Protein AF-A0A2I6QKD8-F1 (afdb_monomer)

pLDDT: mean 91.73, std 15.08, range [36.56, 98.75]

Foldseek 3Di:
DDPPPPPQAFDDPQEFEEEDAPVDPQVVVVVVQVVVCVVPVHHYHYDHDPPCLVVLLVQLLVNGHGPYYDDQLVSQLVCVVVVSFDFDDDDPVVVVVDDPVQQVSQAHPNTRRDDRDDDDDDDPDD

Nearest PDB structures (foldseek):
  7ffw-assembly1_A  TM=9.897E-01  e=2.505E-21  Salmonella enterica
  7bg0-assembly2_D  TM=9.782E-01  e=4.026E-21  Escherichia coli K-12
  7bg0-assembly2_E  TM=9.897E-01  e=2.346E-20  Escherichia coli K-12
  6les-assembly2_Y  TM=9.647E-01  e=2.192E-20  Escherichia coli K-12
  8svy-assembly1_A  TM=9.929E-01  e=1.284E-17  Escherichia coli

Mean predicted aligned error: 5.67 Å

Solvent-accessible surface area (backbone atoms only — not comparable to full-atom values): 7924 Å² total; per-residue (Å²): 134,84,81,79,76,78,76,72,53,62,73,51,92,76,51,43,37,34,36,38,54,75,93,51,67,55,69,62,53,40,52,55,26,52,52,47,19,73,77,68,71,38,47,55,46,72,44,52,60,84,62,45,83,66,47,44,64,65,34,38,74,74,72,32,34,59,80,39,81,55,73,70,53,85,58,48,56,60,39,44,75,70,66,66,45,65,77,58,82,77,53,70,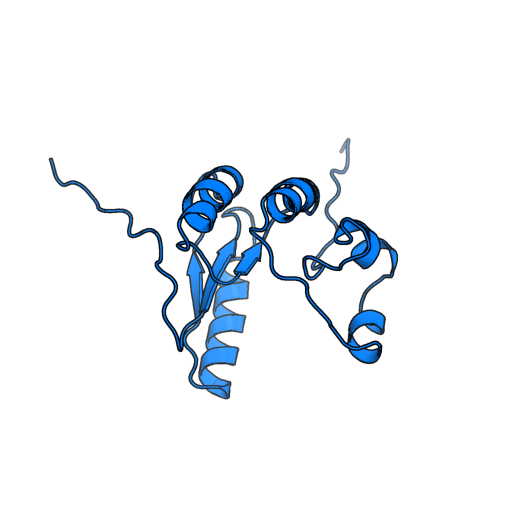77,60,54,70,75,49,64,67,72,48,56,56,59,30,44,50,97,89,38,37,53,58,84,74,87,82,88,86,78,84,80,85,85,133

Radius of gyration: 16.0 Å; Cα contacts (8 Å, |Δi|>4): 151; chains: 1; bounding box: 42×46×43 Å

Sequence (126 aa):
MMFSASALAKIEEGKLVIWINGDKGYNGLAEVGKKFEKDTGIKV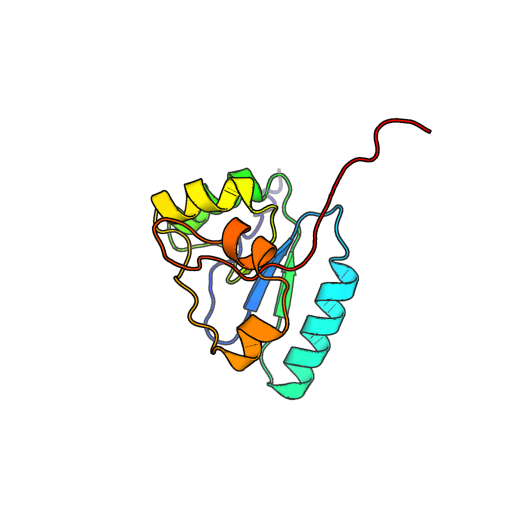TVEHPDKLEEKFPQVAATGDGPDIIFWAHDRFGGYAQSGLLAEITPDKAFQDKLYPFTWDAVRYNGKLIAYPIAVEAFIADL

Secondary structure (DSSP, 8-state):
-------PPPP-TTEEEEE--TTS-HHHHHHHHHHHHHHHS-EEEEE--TTHHHHHHHHHTTT-S-SEE---GGGHHHHHHTT-SPPP---HHHHTTS-HHHHHHTEETTEE-S------------

Structure (mmCIF, N/CA/C/O backbone):
data_AF-A0A2I6QKD8-F1
#
_entry.id   AF-A0A2I6QKD8-F1
#
loop_
_atom_site.group_PDB
_atom_site.id
_atom_site.type_symbol
_atom_site.label_atom_id
_atom_site.label_alt_id
_atom_site.label_comp_id
_atom_site.label_asym_id
_atom_site.label_entity_id
_atom_site.label_seq_id
_atom_site.pdbx_PDB_ins_code
_atom_site.Cartn_x
_atom_site.Cartn_y
_atom_site.Cartn_z
_atom_site.occupancy
_atom_site.B_iso_or_equiv
_atom_site.auth_seq_id
_atom_site.auth_comp_id
_atom_site.auth_asym_id
_atom_site.auth_atom_id
_atom_site.pdbx_PDB_model_num
ATOM 1 N N . MET A 1 1 ? 4.894 29.304 22.032 1.00 37.25 1 MET A N 1
ATOM 2 C CA . MET A 1 1 ? 5.303 28.134 21.227 1.00 37.25 1 MET A CA 1
ATOM 3 C C . MET A 1 1 ? 4.082 27.247 21.068 1.00 37.25 1 MET A C 1
ATOM 5 O O . MET A 1 1 ? 3.655 26.648 22.044 1.00 37.25 1 MET A O 1
ATOM 9 N N . MET A 1 2 ? 3.448 27.262 19.895 1.00 36.56 2 MET A N 1
ATOM 10 C CA . MET A 1 2 ? 2.381 26.314 19.568 1.00 36.56 2 MET A CA 1
ATOM 11 C C . MET A 1 2 ? 3.053 24.995 19.193 1.00 36.56 2 MET A C 1
ATOM 13 O O . MET A 1 2 ? 3.766 24.932 18.195 1.00 36.56 2 MET A O 1
ATOM 17 N N . PHE A 1 3 ? 2.867 23.962 20.011 1.00 40.91 3 PHE A N 1
ATOM 18 C CA . PHE A 1 3 ? 3.152 22.599 19.587 1.00 40.91 3 PHE A CA 1
ATOM 19 C C . PHE A 1 3 ? 2.075 22.214 18.576 1.00 40.91 3 PHE A C 1
ATOM 21 O O . PHE A 1 3 ? 0.929 21.969 18.943 1.00 40.91 3 PHE A O 1
ATOM 28 N N . SER A 1 4 ? 2.436 22.217 17.293 1.00 44.97 4 SER A N 1
ATOM 29 C CA . SER A 1 4 ? 1.637 21.550 16.273 1.00 44.97 4 SER A CA 1
ATOM 30 C C . SER A 1 4 ? 1.781 20.053 16.529 1.00 44.97 4 SER A C 1
ATOM 32 O O . SER A 1 4 ? 2.833 19.470 16.262 1.00 44.97 4 SER A O 1
ATOM 34 N N . ALA A 1 5 ? 0.768 19.442 17.139 1.00 43.91 5 ALA A N 1
ATOM 35 C CA . ALA A 1 5 ? 0.676 17.996 17.200 1.00 43.91 5 ALA A CA 1
ATOM 36 C C . ALA A 1 5 ? 0.502 17.513 15.758 1.00 43.91 5 ALA A C 1
ATOM 38 O O . ALA A 1 5 ? -0.574 17.643 15.179 1.00 43.91 5 ALA A O 1
ATOM 39 N N . SER A 1 6 ? 1.578 17.004 15.155 1.00 45.25 6 SER A N 1
ATOM 40 C CA . SER A 1 6 ? 1.431 16.142 13.988 1.00 45.25 6 SER A CA 1
ATOM 41 C C . SER A 1 6 ? 0.661 14.936 14.500 1.00 45.25 6 SER A C 1
ATOM 43 O O . SER A 1 6 ? 1.217 14.124 15.236 1.00 45.25 6 SER A O 1
ATOM 45 N N . ALA A 1 7 ? -0.641 14.887 14.234 1.00 43.53 7 ALA A N 1
ATOM 46 C CA . ALA A 1 7 ? -1.425 13.700 14.495 1.00 43.53 7 ALA A CA 1
ATOM 47 C C . ALA A 1 7 ? -0.835 12.610 13.601 1.00 43.53 7 ALA A C 1
ATOM 49 O O . ALA A 1 7 ? -1.077 12.590 12.400 1.00 43.53 7 ALA A O 1
ATOM 50 N N . LEU A 1 8 ? 0.015 11.757 14.168 1.00 54.03 8 LEU A N 1
ATOM 51 C CA . LEU A 1 8 ? 0.308 10.488 13.536 1.00 54.03 8 LEU A CA 1
ATOM 52 C C . LEU A 1 8 ? -0.999 9.709 13.555 1.00 54.03 8 LEU A C 1
ATOM 54 O O . LEU A 1 8 ? -1.582 9.505 14.621 1.00 54.03 8 LEU A O 1
ATOM 58 N N . ALA A 1 9 ? -1.508 9.397 12.368 1.00 56.75 9 ALA A N 1
ATOM 59 C CA . ALA A 1 9 ? -2.773 8.716 12.217 1.00 56.75 9 ALA A CA 1
ATOM 60 C C . ALA A 1 9 ? -2.785 7.438 13.067 1.00 56.75 9 ALA A C 1
ATOM 62 O O . ALA A 1 9 ? -1.916 6.575 12.950 1.00 56.75 9 ALA A O 1
ATOM 63 N N . LYS A 1 10 ? -3.776 7.356 13.953 1.00 65.69 10 LYS A N 1
ATOM 64 C CA . LYS A 1 10 ? -4.132 6.132 14.654 1.00 65.69 10 LYS A CA 1
ATOM 65 C C . LYS A 1 10 ? -5.115 5.366 13.777 1.00 65.69 10 LYS A C 1
ATOM 67 O O . LYS A 1 10 ? -6.061 5.978 13.262 1.00 65.69 10 LYS A O 1
ATOM 72 N N . ILE A 1 11 ? -4.884 4.064 13.621 1.00 78.44 11 ILE A N 1
ATOM 73 C CA . ILE A 1 11 ? -5.793 3.164 12.908 1.00 78.44 11 ILE A CA 1
ATOM 74 C C . ILE A 1 11 ? -7.178 3.285 13.555 1.00 78.44 11 ILE A C 1
ATOM 76 O O . ILE A 1 11 ? -7.323 3.183 14.776 1.00 78.44 11 ILE A O 1
ATOM 80 N N . GLU A 1 12 ? -8.189 3.558 12.737 1.00 85.38 12 GLU A N 1
ATOM 81 C CA . GLU A 1 12 ? -9.584 3.652 13.166 1.00 85.38 12 GLU A CA 1
ATOM 82 C C . GLU A 1 12 ? -10.404 2.733 12.275 1.00 85.38 12 GLU A C 1
ATOM 84 O O . GLU A 1 12 ? -10.314 2.793 11.049 1.00 85.38 12 GLU A O 1
ATOM 89 N N . GLU A 1 13 ? -11.207 1.878 12.893 1.00 86.62 13 GLU A N 1
ATOM 90 C CA . GLU A 1 13 ? -12.083 0.979 12.159 1.00 86.62 13 GLU A CA 1
ATOM 91 C C . GLU A 1 13 ? -13.107 1.782 11.335 1.00 86.62 13 GLU A C 1
ATOM 93 O O . GLU A 1 13 ? -13.677 2.763 11.811 1.00 86.62 13 GLU A O 1
ATOM 98 N N . GLY A 1 14 ? -13.338 1.380 10.082 1.00 90.69 14 GLY A N 1
ATOM 99 C CA . GLY A 1 14 ? -14.285 2.053 9.183 1.00 90.69 14 GLY A CA 1
ATOM 100 C C . GLY A 1 14 ? -13.700 3.187 8.330 1.00 90.69 14 GLY A C 1
ATOM 101 O O . GLY A 1 14 ? -14.441 3.816 7.572 1.00 90.69 14 GLY A O 1
ATOM 102 N N . LYS A 1 15 ? -12.384 3.427 8.387 1.00 94.94 15 LYS A N 1
ATOM 103 C CA . LYS A 1 15 ? -11.661 4.288 7.436 1.00 94.94 15 LYS A CA 1
ATOM 104 C C . LYS A 1 15 ? -10.365 3.619 6.973 1.00 94.94 15 LYS A C 1
ATOM 106 O O . LYS A 1 15 ? -9.937 2.631 7.555 1.00 94.94 15 LYS A O 1
ATOM 111 N N . LEU A 1 16 ? -9.751 4.176 5.933 1.00 97.81 16 LEU A N 1
ATOM 112 C CA . LEU A 1 16 ? -8.419 3.800 5.466 1.00 97.81 16 LEU A CA 1
ATOM 113 C C . LEU A 1 16 ? -7.506 5.022 5.447 1.00 97.81 16 LEU A C 1
ATOM 115 O O . LEU A 1 16 ? -7.850 6.058 4.874 1.00 97.81 16 LEU A O 1
ATOM 119 N N . VAL A 1 17 ? -6.326 4.889 6.033 1.00 98.06 17 VAL A N 1
ATOM 120 C CA . VAL A 1 17 ? -5.226 5.846 5.955 1.00 98.06 17 VAL A CA 1
ATOM 121 C C . VAL A 1 17 ? -4.112 5.242 5.111 1.00 98.06 17 VAL A C 1
ATOM 123 O O . VAL A 1 17 ? -3.641 4.135 5.366 1.00 98.06 17 VAL A O 1
ATOM 126 N N . ILE A 1 18 ? -3.683 5.982 4.094 1.00 98.31 18 ILE A N 1
ATOM 127 C CA . ILE A 1 18 ? -2.650 5.564 3.153 1.00 98.31 18 ILE A CA 1
ATOM 128 C C . ILE A 1 18 ? -1.475 6.525 3.247 1.00 98.31 18 ILE A C 1
ATOM 130 O O . ILE A 1 18 ? -1.651 7.731 3.080 1.00 98.31 18 ILE A O 1
ATOM 134 N N . TRP A 1 19 ? -0.274 5.995 3.459 1.00 98.50 19 TRP A N 1
ATOM 135 C CA . TRP A 1 19 ? 0.967 6.755 3.344 1.00 98.50 19 TRP A CA 1
ATOM 136 C C . TRP A 1 19 ? 1.641 6.488 2.007 1.00 98.50 19 TRP A C 1
ATOM 138 O O . TRP A 1 19 ? 1.861 5.337 1.630 1.00 98.50 19 TRP A O 1
ATOM 148 N N . ILE A 1 20 ? 1.998 7.556 1.302 1.00 97.94 20 ILE A N 1
ATOM 149 C CA . ILE A 1 20 ? 2.743 7.516 0.042 1.00 97.94 20 ILE A CA 1
ATOM 150 C C . ILE A 1 20 ? 3.722 8.688 -0.008 1.00 97.94 20 ILE A C 1
ATOM 152 O O . ILE A 1 20 ? 3.448 9.746 0.551 1.00 97.94 20 ILE A O 1
ATOM 156 N N . ASN A 1 21 ? 4.878 8.516 -0.652 1.00 95.75 21 ASN A N 1
ATOM 157 C CA . ASN A 1 21 ? 5.878 9.580 -0.693 1.00 95.75 21 ASN A CA 1
ATOM 158 C C . ASN A 1 21 ? 5.369 10.810 -1.464 1.00 95.75 21 ASN A C 1
ATOM 160 O O . ASN A 1 21 ? 4.609 10.684 -2.429 1.00 95.75 21 ASN A O 1
ATOM 164 N N . GLY A 1 22 ? 5.817 12.000 -1.057 1.00 94.62 22 GLY A N 1
ATOM 165 C CA . GLY A 1 22 ? 5.363 13.273 -1.631 1.00 94.62 22 GLY A CA 1
ATOM 166 C C . GLY A 1 22 ? 5.797 13.509 -3.084 1.00 94.62 22 GLY A C 1
ATOM 167 O O . GLY A 1 22 ? 5.230 14.362 -3.758 1.00 94.62 22 GLY A O 1
ATOM 168 N N . ASP A 1 23 ? 6.767 12.744 -3.586 1.00 92.44 23 ASP A N 1
ATOM 169 C CA . ASP A 1 23 ? 7.216 12.774 -4.984 1.00 92.44 23 ASP A CA 1
ATOM 170 C C . ASP A 1 23 ? 6.354 11.910 -5.927 1.00 92.44 23 ASP A C 1
ATOM 172 O O . ASP A 1 23 ? 6.598 11.878 -7.135 1.00 92.44 23 ASP A O 1
ATOM 176 N N . LYS A 1 24 ? 5.342 11.207 -5.401 1.00 94.62 24 LYS A N 1
ATOM 177 C CA . LYS A 1 24 ? 4.409 10.383 -6.180 1.00 94.62 24 LYS A CA 1
ATOM 178 C C . LYS A 1 24 ? 3.080 11.104 -6.419 1.00 94.62 24 LYS A C 1
ATOM 180 O O . LYS A 1 24 ? 2.789 12.158 -5.865 1.00 94.62 24 LYS A O 1
ATOM 185 N N . GLY A 1 25 ? 2.219 10.499 -7.237 1.00 94.12 25 GLY A N 1
ATOM 186 C CA . GLY A 1 25 ? 0.895 11.026 -7.589 1.00 94.12 25 GLY A CA 1
ATOM 187 C C . GLY A 1 25 ? -0.164 10.917 -6.481 1.00 94.12 25 GLY A C 1
ATOM 188 O O . GLY A 1 25 ? -1.242 10.379 -6.736 1.00 94.12 25 GLY A O 1
ATOM 189 N N . TYR A 1 26 ? 0.100 11.426 -5.273 1.00 94.56 26 TYR A N 1
ATOM 190 C CA . TYR A 1 26 ? -0.806 11.319 -4.116 1.00 94.56 26 TYR A CA 1
ATOM 191 C C . TYR A 1 26 ? -2.189 11.953 -4.357 1.00 94.56 26 TYR A C 1
ATOM 193 O O . TYR A 1 26 ? -3.192 11.422 -3.889 1.00 94.56 26 TYR A O 1
ATOM 201 N N . ASN A 1 27 ? -2.279 13.022 -5.159 1.00 96.00 27 ASN A N 1
ATOM 202 C CA . ASN A 1 27 ? -3.568 13.602 -5.562 1.00 96.00 27 ASN A CA 1
ATOM 203 C C . ASN A 1 27 ? -4.387 12.642 -6.440 1.00 96.00 27 ASN A C 1
ATOM 205 O O . ASN A 1 27 ? -5.592 12.512 -6.255 1.00 96.00 27 ASN A O 1
ATOM 209 N N . GLY A 1 28 ? -3.739 11.933 -7.371 1.00 96.56 28 GLY A N 1
ATOM 210 C CA . GLY A 1 28 ? -4.409 10.921 -8.192 1.00 96.56 28 GLY A CA 1
ATOM 211 C C . GLY A 1 28 ? -4.884 9.736 -7.352 1.00 96.56 28 GLY A C 1
ATOM 212 O O . GLY A 1 28 ? -6.003 9.256 -7.531 1.00 96.56 28 GLY A O 1
ATOM 213 N N . LEU A 1 29 ? -4.075 9.314 -6.377 1.00 97.44 29 LEU A N 1
ATOM 214 C CA . LEU A 1 29 ? -4.467 8.286 -5.414 1.00 97.44 29 LEU A CA 1
ATOM 215 C C . LEU A 1 29 ? -5.651 8.737 -4.543 1.00 97.44 29 LEU A C 1
ATOM 217 O O . LEU A 1 29 ? -6.554 7.944 -4.284 1.00 97.44 29 LEU A O 1
ATOM 221 N N . ALA A 1 30 ? -5.701 10.012 -4.152 1.00 97.31 30 ALA A N 1
ATOM 222 C CA . ALA A 1 30 ? -6.834 10.571 -3.420 1.00 97.31 30 ALA A CA 1
ATOM 223 C C . ALA A 1 30 ? -8.136 10.548 -4.246 1.00 97.31 30 ALA A C 1
ATOM 225 O O . ALA A 1 30 ? -9.198 10.278 -3.689 1.00 97.31 30 ALA A O 1
ATOM 226 N N . GLU A 1 31 ? -8.084 10.751 -5.567 1.00 98.19 31 GLU A N 1
ATOM 227 C CA . GLU A 1 31 ? -9.264 10.600 -6.438 1.00 98.19 31 GLU A CA 1
ATOM 228 C C . GLU A 1 31 ? -9.759 9.146 -6.511 1.00 98.19 31 GLU A C 1
ATOM 230 O O . GLU A 1 31 ? -10.967 8.895 -6.462 1.00 98.19 31 GLU A O 1
ATOM 235 N N . VAL A 1 32 ? -8.844 8.170 -6.549 1.00 98.12 32 VAL A N 1
ATOM 236 C CA . VAL A 1 32 ? -9.200 6.744 -6.413 1.00 98.12 32 VAL A CA 1
ATOM 237 C C . VAL A 1 32 ? -9.862 6.487 -5.055 1.00 98.12 32 VAL A C 1
ATOM 239 O O . VAL A 1 32 ? -10.886 5.806 -4.996 1.00 98.12 32 VAL A O 1
ATOM 242 N N . GLY A 1 33 ? -9.335 7.091 -3.985 1.00 97.94 33 GLY A N 1
ATOM 243 C CA . GLY A 1 33 ? -9.916 7.049 -2.643 1.00 97.94 33 GLY A CA 1
ATOM 244 C C . GLY A 1 33 ? -11.338 7.612 -2.582 1.00 97.94 33 GLY A C 1
ATOM 245 O O . GLY A 1 33 ? -12.226 6.957 -2.047 1.00 97.94 33 GLY A O 1
ATOM 246 N N . LYS A 1 34 ? -11.600 8.762 -3.214 1.00 98.00 34 LYS A N 1
ATOM 247 C CA . LYS A 1 34 ? -12.956 9.341 -3.312 1.00 98.00 34 LYS A CA 1
ATOM 248 C C . LYS A 1 34 ? -13.921 8.434 -4.064 1.00 98.00 34 LYS A C 1
ATOM 250 O O . LYS A 1 34 ? -15.085 8.317 -3.682 1.00 98.00 34 LYS A O 1
ATOM 255 N N . LYS A 1 35 ? -13.461 7.795 -5.144 1.00 98.38 35 LYS A N 1
ATOM 256 C CA . LYS A 1 35 ? -14.279 6.811 -5.860 1.00 98.38 35 LYS A CA 1
ATOM 257 C C . LYS A 1 35 ? -14.606 5.622 -4.952 1.00 98.38 35 LYS A C 1
ATOM 259 O O . LYS A 1 35 ? -15.760 5.210 -4.902 1.00 98.38 35 LYS A O 1
ATOM 264 N N . PHE A 1 36 ? -13.618 5.100 -4.229 1.00 98.44 36 PHE A N 1
ATOM 265 C CA . PHE A 1 36 ? -13.819 4.010 -3.276 1.00 98.44 36 PHE A CA 1
ATOM 266 C C . PHE A 1 36 ? -14.808 4.395 -2.167 1.00 98.44 36 PHE A C 1
ATOM 268 O O . PHE A 1 36 ? -15.733 3.634 -1.891 1.00 98.44 36 PHE A O 1
ATOM 275 N N . GLU A 1 37 ? -14.681 5.595 -1.598 1.00 97.56 37 GLU A N 1
ATOM 276 C CA . GLU A 1 37 ? -15.613 6.127 -0.598 1.00 97.56 37 GLU A CA 1
ATOM 277 C C . GLU A 1 37 ? -17.035 6.253 -1.151 1.00 97.56 37 GLU A C 1
ATOM 279 O O . GLU A 1 37 ? -17.987 5.843 -0.494 1.00 97.56 37 GLU A O 1
ATOM 284 N N . LYS A 1 38 ? -17.203 6.738 -2.385 1.00 98.19 38 LYS A N 1
ATOM 285 C CA . LYS A 1 38 ? -18.520 6.804 -3.034 1.00 98.19 38 LYS A CA 1
ATOM 286 C C . LYS A 1 38 ? -19.166 5.424 -3.194 1.00 98.19 38 LYS A C 1
ATOM 288 O O . LYS A 1 38 ? -20.378 5.302 -3.034 1.00 98.19 38 LYS A O 1
ATOM 293 N N . ASP A 1 39 ? -18.373 4.416 -3.542 1.00 98.25 39 ASP A N 1
ATOM 294 C CA . ASP A 1 39 ? -18.872 3.072 -3.840 1.00 98.25 39 ASP A CA 1
ATOM 295 C C . ASP A 1 39 ? -19.124 2.240 -2.567 1.00 98.25 39 ASP A C 1
ATOM 297 O O . ASP A 1 39 ? -19.955 1.334 -2.583 1.00 98.25 39 ASP A O 1
ATOM 301 N N . THR A 1 40 ? -18.415 2.529 -1.471 1.00 97.81 40 THR A N 1
ATOM 302 C CA . THR A 1 40 ? -18.400 1.681 -0.260 1.00 97.81 40 THR A CA 1
ATOM 303 C C . THR A 1 40 ? -18.862 2.383 1.014 1.00 97.81 40 THR A C 1
ATOM 305 O O . THR A 1 40 ? -19.207 1.717 1.987 1.00 97.81 40 THR A O 1
ATOM 308 N N . GLY A 1 41 ? -18.854 3.716 1.037 1.00 96.69 41 GLY A N 1
ATOM 309 C CA . GLY A 1 41 ? -19.032 4.525 2.242 1.00 96.69 41 GLY A CA 1
ATOM 310 C C . GLY A 1 41 ? -17.798 4.596 3.153 1.00 96.69 41 GLY A C 1
ATOM 311 O O . GLY A 1 41 ? -17.870 5.242 4.195 1.00 96.69 41 GLY A O 1
ATOM 312 N N . ILE A 1 42 ? -16.678 3.954 2.797 1.00 97.38 42 ILE A N 1
ATOM 313 C CA . ILE A 1 42 ? -15.454 3.938 3.611 1.00 97.38 42 ILE A CA 1
ATOM 314 C C . ILE A 1 42 ? -14.565 5.116 3.222 1.00 97.38 42 ILE A C 1
ATOM 316 O O . ILE A 1 42 ? -14.102 5.213 2.085 1.00 97.38 42 ILE A O 1
ATOM 320 N N . LYS A 1 43 ? -14.280 5.988 4.189 1.00 97.12 43 LYS A N 1
ATOM 321 C CA . LYS A 1 43 ? -13.426 7.158 3.975 1.00 97.12 43 LYS A CA 1
ATOM 322 C C . LYS A 1 43 ? -11.975 6.753 3.734 1.00 97.12 43 LYS A C 1
ATOM 324 O O . LYS A 1 43 ? -11.422 5.961 4.495 1.00 97.12 43 LYS A O 1
ATOM 329 N N . VAL A 1 44 ? -11.341 7.366 2.736 1.00 98.12 44 VAL A N 1
ATOM 330 C CA . VAL A 1 44 ? -9.914 7.176 2.435 1.00 98.12 44 VAL A CA 1
ATOM 331 C C . VAL A 1 44 ? -9.159 8.489 2.626 1.00 98.12 44 VAL A C 1
ATOM 333 O O . VAL A 1 44 ? -9.468 9.493 1.985 1.00 98.12 44 VAL A O 1
ATOM 336 N N . THR A 1 45 ? -8.140 8.477 3.480 1.00 97.50 45 THR A N 1
ATOM 337 C CA . THR A 1 45 ? -7.222 9.600 3.698 1.00 97.50 45 THR A CA 1
ATOM 338 C C . THR A 1 45 ? -5.857 9.240 3.126 1.00 97.50 45 THR A C 1
ATOM 340 O O . THR A 1 45 ? -5.284 8.221 3.497 1.00 97.50 45 THR A O 1
ATOM 343 N N . VAL A 1 46 ? -5.323 10.077 2.237 1.00 98.06 46 VAL A N 1
ATOM 344 C CA . VAL A 1 46 ? -3.968 9.920 1.690 1.00 98.06 46 VAL A CA 1
ATOM 345 C C . VAL A 1 46 ? -3.067 10.977 2.317 1.00 98.06 46 VAL A C 1
ATOM 347 O O . VAL A 1 46 ? -3.354 12.169 2.222 1.00 98.06 46 VAL A O 1
ATOM 350 N N . GLU A 1 47 ? -1.985 10.539 2.948 1.00 97.31 47 GLU A N 1
ATOM 351 C CA . GLU A 1 47 ? -1.001 11.388 3.614 1.00 97.31 47 GLU A CA 1
ATOM 352 C C . GLU A 1 47 ? 0.391 11.136 3.024 1.00 97.31 47 GLU A C 1
ATOM 354 O O . GLU A 1 47 ? 0.700 10.044 2.545 1.00 97.31 47 GLU A O 1
ATOM 359 N N . HIS A 1 48 ? 1.254 12.148 3.091 1.00 96.75 48 HIS A N 1
ATOM 360 C CA . HIS A 1 48 ? 2.635 12.060 2.619 1.00 96.75 48 HIS A CA 1
ATOM 361 C C . HIS A 1 48 ? 3.620 12.614 3.665 1.00 96.75 48 HIS A C 1
ATOM 363 O O . HIS A 1 48 ? 4.203 13.686 3.477 1.00 96.75 48 HIS A O 1
ATOM 369 N N . PRO A 1 49 ? 3.792 11.936 4.818 1.00 95.75 49 PRO A N 1
ATOM 370 C CA . PRO A 1 49 ? 4.723 12.397 5.840 1.00 95.75 49 PRO A CA 1
ATOM 371 C C . PRO A 1 49 ? 6.163 12.418 5.316 1.00 95.75 49 PRO A C 1
ATOM 373 O O . PRO A 1 49 ? 6.594 11.487 4.640 1.00 95.75 49 PRO A O 1
ATOM 376 N N . ASP A 1 50 ? 6.949 13.422 5.709 1.00 93.75 50 ASP A N 1
ATOM 377 C CA . ASP A 1 50 ? 8.391 13.412 5.428 1.00 93.75 50 ASP A CA 1
ATOM 378 C C . ASP A 1 50 ? 9.045 12.168 6.032 1.00 93.75 50 ASP A C 1
ATOM 380 O O . ASP A 1 50 ? 8.739 11.823 7.180 1.00 93.75 50 ASP A O 1
ATOM 384 N N . LYS A 1 51 ? 9.981 11.542 5.310 1.00 95.12 51 LYS A N 1
ATOM 385 C CA . LYS A 1 51 ? 10.708 10.346 5.769 1.00 95.12 51 LYS A CA 1
ATOM 386 C C . LYS A 1 51 ? 9.781 9.221 6.254 1.00 95.12 51 LYS A C 1
ATOM 388 O O . LYS A 1 51 ? 10.011 8.615 7.307 1.00 95.12 51 LYS A O 1
ATOM 393 N N . LEU A 1 52 ? 8.668 8.994 5.552 1.00 96.19 52 LEU A N 1
ATOM 394 C CA . LEU A 1 52 ? 7.668 8.002 5.954 1.00 96.19 52 LEU A CA 1
ATOM 395 C C . LEU A 1 52 ? 8.251 6.588 6.082 1.00 96.19 52 LEU A C 1
ATOM 397 O O . LEU A 1 52 ? 7.770 5.812 6.900 1.00 96.19 52 LEU A O 1
ATOM 401 N N . GLU A 1 53 ? 9.313 6.269 5.346 1.00 95.31 53 GLU A N 1
ATOM 402 C CA . GLU A 1 53 ? 10.010 4.984 5.377 1.00 95.31 53 GLU A CA 1
ATOM 403 C C . GLU A 1 53 ? 10.791 4.759 6.680 1.00 95.31 53 GLU A C 1
ATOM 405 O O . GLU A 1 53 ? 10.976 3.619 7.114 1.00 95.31 53 GLU A O 1
ATOM 410 N N . GLU A 1 54 ? 11.226 5.840 7.332 1.00 96.94 54 GLU A N 1
ATOM 411 C CA . GLU A 1 54 ? 11.838 5.797 8.663 1.00 96.94 54 GLU A CA 1
ATOM 412 C C . GLU A 1 54 ? 10.774 5.849 9.766 1.00 96.94 54 GLU A C 1
ATOM 414 O O . GLU A 1 54 ? 10.927 5.198 10.800 1.00 96.94 54 GLU A O 1
ATOM 419 N N . LYS A 1 55 ? 9.693 6.611 9.553 1.00 97.12 55 LYS A N 1
ATOM 420 C CA . LYS A 1 55 ? 8.605 6.784 10.531 1.00 97.12 55 LYS A CA 1
ATOM 421 C C . LYS A 1 55 ? 7.714 5.554 10.646 1.00 97.12 55 LYS A C 1
ATOM 423 O O . LYS A 1 55 ? 7.352 5.185 11.758 1.00 97.12 55 LYS A O 1
ATOM 428 N N . PHE A 1 56 ? 7.375 4.915 9.528 1.00 98.00 56 PHE A N 1
ATOM 429 C CA . PHE A 1 56 ? 6.500 3.744 9.494 1.00 98.00 56 PHE A CA 1
ATOM 430 C C . PHE A 1 56 ? 6.915 2.653 10.484 1.00 98.00 56 PHE A C 1
ATOM 432 O O . PHE A 1 56 ? 6.093 2.302 11.328 1.00 98.00 56 PHE A O 1
ATOM 439 N N . PRO A 1 57 ? 8.168 2.153 10.484 1.00 97.38 57 PRO A N 1
ATOM 440 C CA . PRO A 1 57 ? 8.538 1.103 11.421 1.00 97.38 57 PRO A CA 1
ATOM 441 C C . PRO A 1 57 ? 8.491 1.546 12.887 1.00 97.38 57 PRO A C 1
ATOM 443 O O . PRO A 1 57 ? 8.269 0.710 13.756 1.00 97.38 57 PRO A O 1
ATOM 446 N N . GLN A 1 58 ? 8.662 2.839 13.177 1.00 96.44 58 GLN A N 1
ATOM 447 C CA . GLN A 1 58 ? 8.587 3.362 14.545 1.00 96.44 58 GLN A CA 1
ATOM 448 C C . GLN A 1 58 ? 7.154 3.326 15.084 1.00 96.44 58 GLN A C 1
ATOM 450 O O . GLN A 1 58 ? 6.949 3.022 16.255 1.00 96.44 58 GLN A O 1
ATOM 455 N N . VAL A 1 59 ? 6.174 3.624 14.229 1.00 96.06 59 VAL A N 1
ATOM 456 C CA . VAL A 1 59 ? 4.767 3.795 14.630 1.00 96.06 59 VAL A CA 1
ATOM 457 C C . VAL A 1 59 ? 3.999 2.484 14.524 1.00 96.06 59 VAL A C 1
ATOM 459 O O . VAL A 1 59 ? 3.235 2.141 15.420 1.00 96.06 59 VAL A O 1
ATOM 462 N N . ALA A 1 60 ? 4.298 1.682 13.498 1.00 95.31 60 ALA A N 1
ATOM 463 C CA . ALA A 1 60 ? 3.733 0.349 13.340 1.00 95.31 60 ALA A CA 1
ATOM 464 C C . ALA A 1 60 ? 4.161 -0.574 14.490 1.00 95.31 60 ALA A C 1
ATOM 466 O O . ALA A 1 60 ? 3.370 -1.393 14.952 1.00 95.31 60 ALA A O 1
ATOM 467 N N . ALA A 1 61 ? 5.379 -0.401 15.020 1.00 94.12 61 ALA A N 1
ATOM 468 C CA . ALA A 1 61 ? 5.853 -1.147 16.186 1.00 94.12 61 ALA A CA 1
ATOM 469 C C . ALA A 1 61 ? 5.029 -0.885 17.462 1.00 94.12 61 ALA A C 1
ATOM 471 O O . ALA A 1 61 ? 5.040 -1.719 18.368 1.00 94.12 61 ALA A O 1
ATOM 472 N N . THR A 1 62 ? 4.305 0.238 17.543 1.00 93.88 62 THR A N 1
ATOM 473 C CA . THR A 1 62 ? 3.388 0.552 18.652 1.00 93.88 62 THR A CA 1
ATOM 474 C C . THR A 1 62 ? 1.918 0.293 18.315 1.00 93.88 62 THR A C 1
ATOM 476 O O . THR A 1 62 ? 1.055 0.557 19.150 1.00 93.88 62 THR A O 1
ATOM 479 N N . GLY A 1 63 ? 1.623 -0.248 17.126 1.00 88.69 63 GLY A N 1
ATOM 480 C CA . GLY A 1 63 ? 0.261 -0.492 16.641 1.00 88.69 63 GLY A CA 1
ATOM 481 C C . GLY A 1 63 ? -0.449 0.745 16.076 1.00 88.69 63 GLY A C 1
ATOM 482 O O . GLY A 1 63 ? -1.651 0.683 15.828 1.00 88.69 63 GLY A O 1
ATOM 483 N N . ASP A 1 64 ? 0.272 1.851 15.881 1.00 93.12 64 ASP A N 1
ATOM 484 C CA . ASP A 1 64 ? -0.214 3.047 15.187 1.00 93.12 64 ASP A CA 1
ATOM 485 C C . ASP A 1 64 ? 0.279 3.059 13.723 1.00 93.12 64 ASP A C 1
ATOM 487 O O . ASP A 1 64 ? 0.995 2.161 13.281 1.00 93.12 64 ASP A O 1
ATOM 491 N N . GLY A 1 65 ? -0.065 4.101 12.962 1.00 93.69 65 GLY A N 1
ATOM 492 C CA . GLY A 1 65 ? 0.382 4.276 11.581 1.00 93.69 65 GLY A CA 1
ATOM 493 C C . GLY A 1 65 ? -0.735 4.092 10.553 1.00 93.69 65 GLY A C 1
ATOM 494 O O . GLY A 1 65 ? -1.914 4.051 10.907 1.00 93.69 65 GLY A O 1
ATOM 495 N N . PRO A 1 66 ? -0.373 4.049 9.262 1.00 97.62 66 PRO A N 1
ATOM 496 C CA . PRO A 1 66 ? -1.338 3.904 8.185 1.00 97.62 66 PRO A CA 1
ATOM 497 C C . PRO A 1 66 ? -1.824 2.458 8.062 1.00 97.62 66 PRO A C 1
ATOM 499 O O . PRO A 1 66 ? -1.111 1.516 8.404 1.00 97.62 66 PRO A O 1
ATOM 502 N N . ASP A 1 67 ? -2.991 2.285 7.453 1.00 98.06 67 ASP A N 1
ATOM 503 C CA . ASP A 1 67 ? -3.487 0.978 7.021 1.00 98.06 67 ASP A CA 1
ATOM 504 C C . ASP A 1 67 ? -2.700 0.451 5.808 1.00 98.06 67 ASP A C 1
ATOM 506 O O . ASP A 1 67 ? -2.504 -0.755 5.653 1.00 98.06 67 ASP A O 1
ATOM 510 N N . ILE A 1 68 ? -2.242 1.353 4.929 1.00 98.38 68 ILE A N 1
ATOM 511 C CA . ILE A 1 68 ? -1.488 1.014 3.715 1.00 98.38 68 ILE A CA 1
ATOM 512 C C . ILE A 1 68 ? -0.269 1.929 3.589 1.00 98.38 68 ILE A C 1
ATOM 514 O O . ILE A 1 68 ? -0.395 3.152 3.610 1.00 98.38 68 ILE A O 1
ATOM 518 N N . ILE A 1 69 ? 0.909 1.343 3.378 1.00 98.44 69 ILE A N 1
ATOM 519 C CA . ILE A 1 69 ? 2.141 2.066 3.053 1.00 98.44 69 ILE A CA 1
ATOM 520 C C . ILE A 1 69 ? 2.582 1.782 1.615 1.00 98.44 69 ILE A C 1
ATOM 522 O O . ILE A 1 69 ? 2.663 0.633 1.184 1.00 98.44 69 ILE A O 1
ATOM 526 N N . PHE A 1 70 ? 2.917 2.843 0.887 1.00 98.50 70 PHE A N 1
ATOM 527 C CA . PHE A 1 70 ? 3.550 2.790 -0.423 1.00 98.50 70 PHE A CA 1
ATOM 528 C C . PHE A 1 70 ? 5.027 3.144 -0.295 1.00 98.50 70 PHE A C 1
ATOM 530 O O . PHE A 1 70 ? 5.379 4.241 0.139 1.00 98.50 70 PHE A O 1
ATOM 537 N N . TRP A 1 71 ? 5.886 2.229 -0.733 1.00 98.38 71 TRP A N 1
ATOM 538 C CA . TRP A 1 71 ? 7.311 2.474 -0.904 1.00 98.38 71 TRP A CA 1
ATOM 539 C C . TRP A 1 71 ? 7.896 1.519 -1.945 1.00 98.38 71 TRP A C 1
ATOM 541 O O . TRP A 1 71 ? 7.225 0.589 -2.401 1.00 98.38 71 TRP A O 1
ATOM 551 N N . ALA A 1 72 ? 9.155 1.739 -2.310 1.00 98.06 72 ALA A N 1
ATOM 552 C CA . ALA A 1 72 ? 9.922 0.752 -3.049 1.00 98.06 72 ALA A CA 1
ATOM 553 C C . ALA A 1 72 ? 10.114 -0.530 -2.209 1.00 98.06 72 ALA A C 1
ATOM 555 O O . ALA A 1 72 ? 10.200 -0.508 -0.977 1.00 98.06 72 ALA A O 1
ATOM 556 N N . HIS A 1 73 ? 10.133 -1.674 -2.895 1.00 98.31 73 HIS A N 1
ATOM 557 C CA . HIS A 1 73 ? 10.095 -2.998 -2.267 1.00 98.31 73 HIS A CA 1
ATOM 558 C C . HIS A 1 73 ? 11.328 -3.315 -1.400 1.00 98.31 73 HIS A C 1
ATOM 560 O O . HIS A 1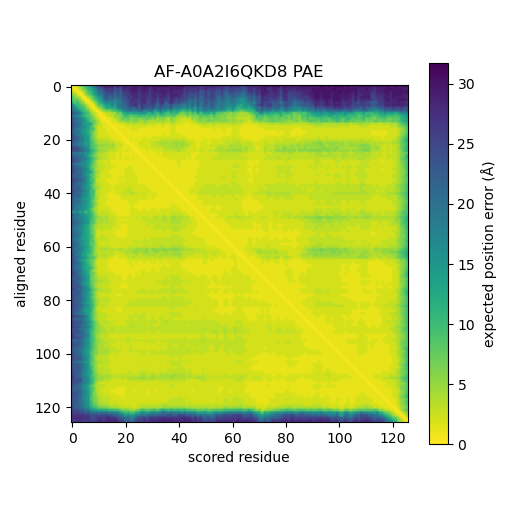 73 ? 11.249 -4.161 -0.511 1.00 98.31 73 HIS 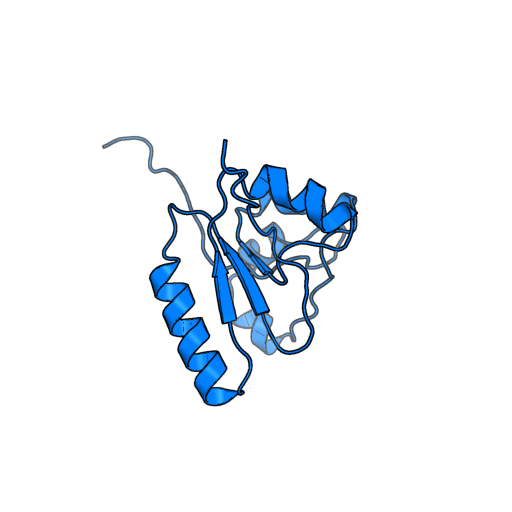A O 1
ATOM 566 N N . ASP A 1 74 ? 12.448 -2.618 -1.608 1.00 97.75 74 ASP A N 1
ATOM 567 C CA . ASP A 1 74 ? 13.715 -2.797 -0.890 1.00 97.75 74 ASP A CA 1
ATOM 568 C C . ASP A 1 74 ? 13.587 -2.584 0.628 1.00 97.75 74 ASP A C 1
ATOM 570 O O . ASP A 1 74 ? 14.299 -3.221 1.407 1.00 97.75 74 ASP A O 1
ATOM 574 N N . ARG A 1 75 ? 12.639 -1.750 1.078 1.00 97.94 75 ARG A N 1
ATOM 575 C CA . ARG A 1 75 ? 12.369 -1.538 2.512 1.00 97.94 75 ARG A CA 1
ATOM 576 C C . ARG A 1 75 ? 11.489 -2.618 3.136 1.00 97.94 75 ARG A C 1
ATOM 578 O O . ARG A 1 75 ? 11.586 -2.875 4.338 1.00 97.94 75 ARG A O 1
ATOM 585 N N . PHE A 1 76 ? 10.647 -3.274 2.342 1.00 98.38 76 PHE A N 1
ATOM 586 C CA . PHE A 1 76 ? 9.585 -4.136 2.862 1.00 98.38 76 PHE A CA 1
ATOM 587 C C . PHE A 1 76 ? 10.105 -5.426 3.496 1.00 98.38 76 PHE A C 1
ATOM 589 O O . PHE A 1 76 ? 9.498 -5.911 4.448 1.00 98.38 76 PHE A O 1
ATOM 596 N N . GLY A 1 77 ? 11.264 -5.937 3.068 1.00 97.62 77 GLY A N 1
ATOM 597 C CA . GLY A 1 77 ? 11.900 -7.077 3.737 1.00 97.62 77 GLY A CA 1
ATOM 598 C C . GLY A 1 77 ? 12.223 -6.795 5.211 1.00 97.62 77 GLY A C 1
ATOM 599 O O . GLY A 1 77 ? 11.979 -7.639 6.070 1.00 97.62 77 GLY A O 1
ATOM 600 N N . GLY A 1 78 ? 12.692 -5.580 5.524 1.00 98.06 78 GLY A N 1
ATOM 601 C CA . GLY A 1 78 ? 12.943 -5.152 6.903 1.00 98.06 78 GLY A CA 1
ATOM 602 C C . GLY A 1 78 ? 11.656 -5.040 7.723 1.00 98.06 78 GLY A C 1
ATOM 603 O O . GLY A 1 78 ? 11.593 -5.535 8.845 1.00 98.06 78 GLY A O 1
ATOM 604 N N . TYR A 1 79 ? 10.600 -4.464 7.146 1.00 98.38 79 TYR A N 1
ATOM 605 C CA . TYR A 1 79 ? 9.301 -4.357 7.818 1.00 98.38 79 TYR A CA 1
ATOM 606 C C . TYR A 1 79 ? 8.672 -5.731 8.083 1.00 98.38 79 TYR A C 1
ATOM 608 O O . TYR A 1 79 ? 8.164 -5.978 9.177 1.00 98.38 79 TYR A O 1
ATOM 616 N N . ALA A 1 80 ? 8.754 -6.648 7.117 1.00 98.00 80 ALA A N 1
ATOM 617 C CA . ALA A 1 80 ? 8.263 -8.014 7.263 1.00 98.00 80 ALA A CA 1
ATOM 618 C C . ALA A 1 80 ? 9.053 -8.807 8.313 1.00 98.00 80 ALA A C 1
ATOM 620 O O . ALA A 1 80 ? 8.451 -9.520 9.114 1.00 98.00 80 ALA A O 1
ATOM 621 N N . GLN A 1 81 ? 10.380 -8.644 8.367 1.00 97.94 81 GLN A N 1
ATOM 622 C CA . GLN A 1 81 ? 11.218 -9.248 9.409 1.00 97.94 81 GLN A CA 1
ATOM 623 C C . GLN A 1 81 ? 10.800 -8.805 10.820 1.00 97.94 81 GLN A C 1
ATOM 625 O O . GLN A 1 81 ? 10.887 -9.597 11.760 1.00 97.94 81 GLN A O 1
ATOM 630 N N . SER A 1 82 ? 10.332 -7.563 10.959 1.00 97.19 82 SER A N 1
ATOM 631 C CA . SER A 1 82 ? 9.804 -6.997 12.205 1.00 97.19 82 SER A CA 1
ATOM 632 C C . SER A 1 82 ? 8.313 -7.283 12.442 1.00 97.19 82 SER A C 1
ATOM 634 O O . SER A 1 82 ? 7.769 -6.818 13.438 1.00 97.19 82 SER A O 1
ATOM 636 N N . GLY A 1 83 ? 7.644 -8.039 11.562 1.00 97.19 83 GLY A N 1
ATOM 637 C CA . GLY A 1 83 ? 6.226 -8.388 11.705 1.00 97.19 83 GLY A CA 1
ATOM 638 C C . GLY A 1 83 ? 5.257 -7.223 11.482 1.00 97.19 83 GLY A C 1
ATOM 639 O O . GLY A 1 83 ? 4.125 -7.280 11.948 1.00 97.19 83 GLY A O 1
ATOM 640 N N . LEU A 1 84 ? 5.694 -6.169 10.787 1.00 98.00 84 LEU A N 1
ATOM 641 C CA . LEU A 1 84 ? 4.926 -4.931 10.599 1.00 98.00 84 LEU A CA 1
ATOM 642 C C . LEU A 1 84 ? 4.028 -4.947 9.355 1.00 98.00 84 LEU A C 1
ATOM 644 O O . LEU A 1 84 ? 3.273 -4.009 9.127 1.00 98.00 84 LEU A O 1
ATOM 648 N N . LEU A 1 85 ? 4.141 -5.988 8.528 1.00 98.25 85 LEU A N 1
ATOM 649 C CA . LEU A 1 85 ? 3.345 -6.172 7.319 1.00 98.25 85 LEU A CA 1
ATOM 650 C C . LEU A 1 85 ? 2.502 -7.436 7.448 1.00 98.25 85 LEU A C 1
ATOM 652 O O . LEU A 1 85 ? 3.002 -8.494 7.835 1.00 98.25 85 LEU A O 1
ATOM 656 N N . ALA A 1 86 ? 1.230 -7.325 7.078 1.00 97.88 86 ALA A N 1
ATOM 657 C CA . ALA A 1 86 ? 0.359 -8.479 6.938 1.00 97.88 86 ALA A CA 1
ATOM 658 C C . ALA A 1 86 ? 0.728 -9.283 5.680 1.00 97.88 86 ALA A C 1
ATOM 660 O O . ALA A 1 86 ? 1.066 -8.723 4.637 1.00 97.88 86 ALA A O 1
ATOM 661 N N . GLU A 1 87 ? 0.624 -10.609 5.767 1.00 98.44 87 GLU A N 1
ATOM 662 C CA . GLU A 1 87 ? 0.688 -11.471 4.587 1.00 98.44 87 GLU A CA 1
ATOM 663 C C . GLU A 1 87 ? -0.555 -11.246 3.718 1.00 98.44 87 GLU A C 1
ATOM 665 O O . GLU A 1 87 ? -1.684 -11.309 4.211 1.00 98.44 87 GLU A O 1
ATOM 670 N N . ILE A 1 88 ? -0.354 -11.014 2.420 1.00 98.56 88 ILE A N 1
ATOM 671 C CA . ILE A 1 88 ? -1.449 -10.909 1.455 1.00 98.56 88 ILE A CA 1
ATOM 672 C C . ILE A 1 88 ? -1.659 -12.243 0.737 1.00 98.56 88 ILE A C 1
ATOM 674 O O . ILE A 1 88 ? -0.714 -12.966 0.420 1.00 98.56 88 ILE A O 1
ATOM 678 N N . THR A 1 89 ? -2.916 -12.559 0.439 1.00 98.31 89 THR A N 1
ATOM 679 C CA . THR A 1 89 ? -3.312 -13.821 -0.206 1.00 98.31 89 THR A CA 1
ATOM 680 C C . THR A 1 89 ? -4.221 -13.580 -1.420 1.00 98.31 89 THR A C 1
ATOM 682 O O . THR A 1 89 ? -5.338 -14.095 -1.468 1.00 98.31 89 THR A O 1
ATOM 685 N N . PRO A 1 90 ? -3.784 -12.783 -2.422 1.00 98.25 90 PRO A N 1
ATOM 686 C CA . PRO A 1 90 ? -4.573 -12.580 -3.633 1.00 98.25 90 PRO A CA 1
ATOM 687 C C . PRO A 1 90 ? -4.769 -13.905 -4.372 1.00 98.25 90 PRO A C 1
ATOM 689 O O . PRO A 1 90 ? -3.847 -14.721 -4.464 1.00 9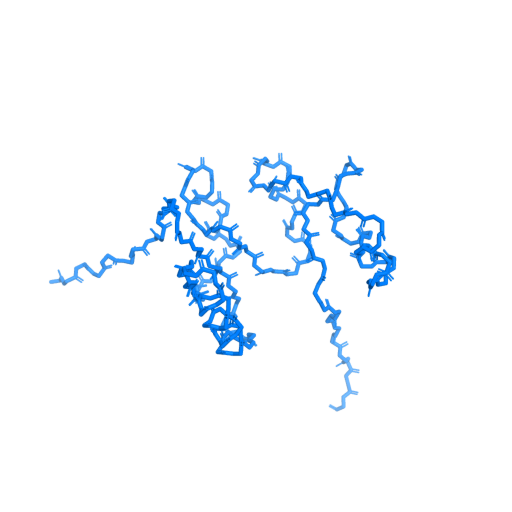8.25 90 PRO A O 1
ATOM 692 N N . ASP A 1 91 ? -5.958 -14.108 -4.936 1.00 98.44 91 ASP A N 1
ATOM 693 C CA . ASP A 1 91 ? -6.225 -15.290 -5.747 1.00 98.44 91 ASP A CA 1
ATOM 694 C C . ASP A 1 91 ? -5.361 -15.317 -7.023 1.00 98.44 91 ASP A C 1
ATOM 696 O O . ASP A 1 91 ? -4.738 -14.331 -7.434 1.00 98.44 91 ASP A O 1
ATOM 700 N N . LYS A 1 92 ? -5.312 -16.485 -7.667 1.00 97.94 92 LYS A N 1
ATOM 701 C CA . LYS A 1 92 ? -4.511 -16.681 -8.878 1.00 97.94 92 LYS A CA 1
ATOM 702 C C . LYS A 1 92 ? -4.953 -15.759 -10.019 1.00 97.94 92 LYS A C 1
ATOM 704 O O . LYS A 1 92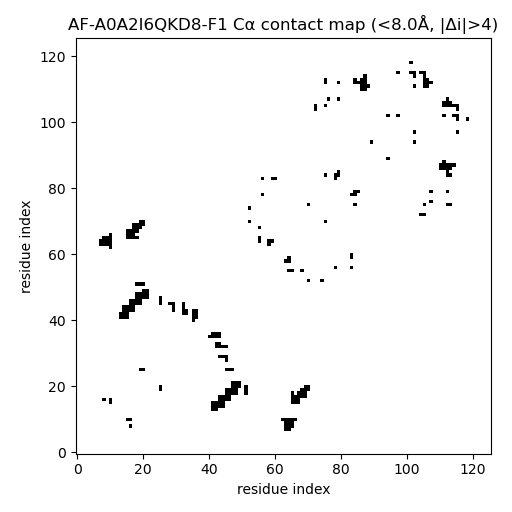 ? -4.105 -15.256 -10.748 1.00 97.94 92 LYS A O 1
ATOM 709 N N . ALA A 1 93 ? -6.257 -15.507 -10.146 1.00 98.56 93 ALA A N 1
ATOM 710 C CA . ALA A 1 93 ? -6.805 -14.659 -11.198 1.00 98.56 93 ALA A CA 1
ATOM 711 C C . ALA A 1 93 ? -6.367 -13.195 -11.045 1.00 98.56 93 ALA A C 1
ATOM 713 O O . ALA A 1 93 ? -6.197 -12.496 -12.043 1.00 98.56 93 ALA A O 1
ATOM 714 N N . PHE A 1 94 ? -6.169 -12.722 -9.815 1.00 98.44 94 PHE A N 1
ATOM 715 C CA . PHE A 1 94 ? -5.596 -11.415 -9.535 1.00 98.44 94 PHE A CA 1
ATOM 716 C C . PHE A 1 94 ? -4.083 -11.406 -9.757 1.00 98.44 94 PHE A C 1
ATOM 718 O O . PHE A 1 94 ? -3.579 -10.482 -10.395 1.00 98.44 94 PHE A O 1
ATOM 725 N N . GLN A 1 95 ? -3.363 -12.431 -9.286 1.00 98.44 95 GLN A N 1
ATOM 726 C CA . GLN A 1 95 ? -1.912 -12.530 -9.489 1.00 98.44 95 GLN A CA 1
ATOM 727 C C . GLN A 1 95 ? -1.531 -12.509 -10.973 1.00 98.44 95 GLN A C 1
ATOM 729 O O . GLN A 1 95 ? -0.571 -11.834 -11.342 1.00 98.44 95 GLN A O 1
ATOM 734 N N . ASP A 1 96 ? -2.334 -13.147 -11.823 1.00 98.38 96 ASP A N 1
ATOM 735 C CA . ASP A 1 96 ? -2.124 -13.211 -13.274 1.00 98.38 96 ASP A CA 1
ATOM 736 C C . ASP A 1 96 ? -2.303 -11.870 -14.002 1.00 98.38 96 ASP A C 1
ATOM 738 O O . ASP A 1 96 ? -1.969 -11.762 -15.181 1.00 98.38 96 ASP A O 1
ATOM 742 N N . LYS A 1 97 ? -2.795 -10.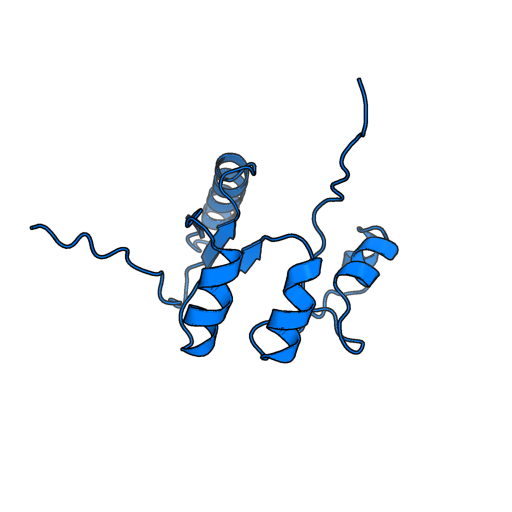828 -13.317 1.00 98.56 97 LYS A N 1
ATOM 743 C CA . LYS A 1 97 ? -2.900 -9.469 -13.875 1.00 98.56 97 LYS A CA 1
ATOM 744 C C . LYS A 1 97 ? -1.584 -8.696 -13.821 1.00 98.56 97 LYS A C 1
ATOM 746 O O . LYS A 1 97 ? -1.482 -7.661 -14.476 1.00 98.56 97 LYS A O 1
ATOM 751 N N . LEU A 1 98 ? -0.612 -9.151 -13.030 1.00 98.56 98 LEU A N 1
ATOM 752 C CA . LEU A 1 98 ? 0.674 -8.481 -12.829 1.00 98.56 98 LEU A CA 1
ATOM 753 C C . LEU A 1 98 ? 1.818 -9.375 -13.309 1.00 98.56 98 LEU A C 1
ATOM 755 O O . LEU A 1 98 ? 1.717 -10.600 -13.332 1.00 98.56 98 LEU A O 1
ATOM 759 N N . TYR A 1 99 ? 2.935 -8.760 -13.694 1.00 98.44 99 TYR A N 1
ATOM 760 C CA . TYR A 1 99 ? 4.087 -9.513 -14.176 1.00 98.44 99 TYR A CA 1
ATOM 761 C C . TYR A 1 99 ? 4.727 -10.340 -13.046 1.00 98.44 99 TYR A C 1
ATOM 763 O O . TYR A 1 99 ? 4.969 -9.784 -11.972 1.00 98.44 99 TYR A O 1
ATOM 771 N N . PRO A 1 100 ? 5.092 -11.619 -13.274 1.00 98.25 100 PRO A N 1
ATOM 772 C CA . PRO A 1 100 ? 5.619 -12.501 -12.226 1.00 98.25 100 PRO A CA 1
ATOM 773 C C . PRO A 1 100 ? 6.806 -11.929 -11.443 1.00 98.25 100 PRO A C 1
ATOM 775 O O . PRO A 1 100 ? 6.804 -11.976 -10.218 1.00 98.25 100 PRO A O 1
ATOM 778 N N . PHE A 1 101 ? 7.762 -11.285 -12.124 1.00 98.38 101 PHE A N 1
ATOM 779 C CA . PHE A 1 101 ? 8.944 -10.714 -11.463 1.00 98.38 101 PHE A CA 1
ATOM 780 C C . PHE A 1 101 ? 8.598 -9.616 -10.443 1.00 98.38 101 PHE A C 1
ATOM 782 O O . PHE A 1 101 ? 9.359 -9.361 -9.513 1.00 98.38 101 PHE A O 1
ATOM 789 N N . THR A 1 102 ? 7.444 -8.960 -10.597 1.00 98.56 102 THR A N 1
ATOM 790 C CA . THR A 1 102 ? 6.985 -7.948 -9.639 1.00 98.56 102 THR A CA 1
ATOM 791 C C . THR A 1 102 ? 6.452 -8.586 -8.359 1.00 98.56 102 THR A C 1
ATOM 793 O O . THR A 1 102 ? 6.646 -8.027 -7.284 1.00 98.56 102 THR A O 1
ATOM 796 N N . TRP A 1 103 ? 5.859 -9.783 -8.449 1.00 98.69 103 TRP A N 1
ATOM 797 C CA . TRP A 1 103 ? 5.490 -10.583 -7.280 1.00 98.69 103 TRP A CA 1
ATOM 798 C C . TRP A 1 103 ? 6.716 -11.121 -6.547 1.00 98.69 103 TRP A C 1
ATOM 800 O O . TRP A 1 103 ? 6.703 -11.190 -5.320 1.00 98.69 103 TRP A O 1
ATOM 810 N N . ASP A 1 104 ? 7.777 -11.463 -7.277 1.00 98.50 104 ASP A N 1
ATOM 811 C CA . ASP A 1 104 ? 9.040 -11.899 -6.676 1.00 98.50 104 ASP A CA 1
ATOM 812 C C . ASP A 1 104 ? 9.683 -10.780 -5.844 1.00 98.50 104 ASP A C 1
ATOM 814 O O . ASP A 1 104 ? 10.159 -11.036 -4.740 1.00 98.50 104 ASP A O 1
ATOM 818 N N . ALA A 1 105 ? 9.614 -9.528 -6.313 1.00 98.44 105 ALA A N 1
ATOM 819 C CA . ALA A 1 105 ? 10.152 -8.362 -5.606 1.00 98.44 105 ALA A CA 1
ATOM 820 C C . ALA A 1 105 ? 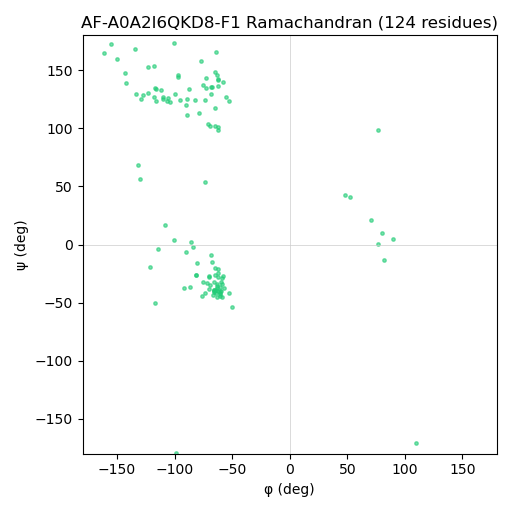9.491 -8.100 -4.237 1.00 98.44 105 ALA A C 1
ATOM 822 O O . ALA A 1 105 ? 10.118 -7.546 -3.338 1.00 98.44 105 ALA A O 1
ATOM 823 N N . VAL A 1 106 ? 8.231 -8.506 -4.066 1.00 98.62 106 VAL A N 1
ATOM 824 C CA . VAL A 1 106 ? 7.455 -8.344 -2.821 1.00 98.62 106 VAL A CA 1
ATOM 825 C C . VAL A 1 106 ? 7.245 -9.670 -2.087 1.00 98.62 106 VAL A C 1
ATOM 827 O O . VAL A 1 106 ? 6.372 -9.774 -1.218 1.00 98.62 106 VAL A O 1
ATOM 830 N N . ARG A 1 107 ? 8.026 -10.702 -2.429 1.00 98.69 107 ARG A N 1
ATOM 831 C CA . ARG A 1 107 ? 8.028 -11.984 -1.728 1.00 98.69 107 ARG A CA 1
ATOM 832 C C . ARG A 1 107 ? 9.137 -12.002 -0.684 1.00 98.69 107 ARG A C 1
ATOM 834 O O . ARG A 1 107 ? 10.312 -11.855 -1.002 1.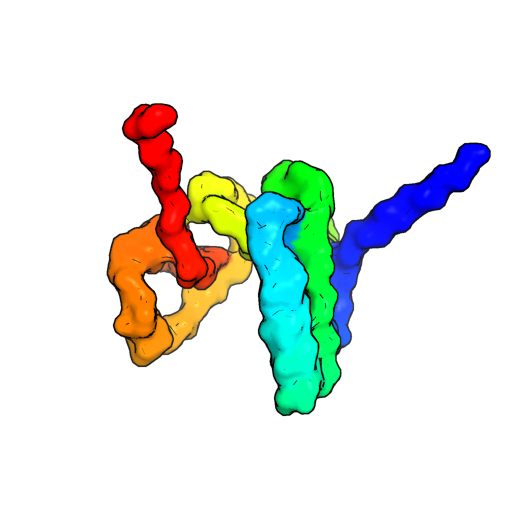00 98.69 107 ARG A O 1
ATOM 841 N N . TYR A 1 108 ? 8.771 -12.270 0.562 1.00 98.50 108 TYR A N 1
ATOM 842 C CA . TYR A 1 108 ? 9.707 -12.382 1.675 1.00 98.50 108 TYR A CA 1
ATOM 843 C C . TYR A 1 108 ? 9.457 -13.680 2.442 1.00 98.50 108 TYR A C 1
ATOM 845 O O . TYR A 1 108 ? 8.331 -13.961 2.850 1.00 98.50 108 TYR A O 1
ATOM 853 N N . ASN A 1 109 ? 10.493 -14.511 2.599 1.00 97.50 109 ASN A N 1
ATOM 854 C CA . ASN A 1 109 ? 10.402 -15.839 3.227 1.00 97.50 109 ASN A CA 1
ATOM 855 C C . ASN A 1 109 ? 9.234 -16.695 2.691 1.00 97.50 109 ASN A C 1
ATOM 857 O O . ASN A 1 109 ? 8.500 -17.331 3.444 1.00 97.50 109 ASN A O 1
ATOM 861 N N . GLY A 1 110 ? 9.042 -16.679 1.367 1.00 97.56 110 GLY A N 1
ATOM 862 C CA . GLY A 1 110 ? 7.990 -17.430 0.673 1.00 97.56 110 GLY A CA 1
ATOM 863 C C . GLY A 1 110 ? 6.608 -16.764 0.665 1.00 97.56 110 GLY A C 1
ATOM 864 O O . GLY A 1 110 ? 5.775 -17.145 -0.158 1.00 97.56 110 GLY A O 1
ATOM 865 N N . LYS A 1 111 ? 6.382 -15.738 1.490 1.00 98.44 111 LYS A N 1
ATOM 866 C CA . LYS A 1 111 ? 5.097 -15.044 1.652 1.00 98.44 111 LYS A CA 1
ATOM 867 C C . LYS A 1 111 ? 5.035 -13.768 0.820 1.00 98.44 111 LYS A C 1
ATOM 869 O O . LYS A 1 111 ? 6.048 -13.089 0.667 1.00 98.44 111 LYS A O 1
ATOM 874 N N . LEU A 1 112 ? 3.858 -13.430 0.300 1.00 98.69 112 LEU A N 1
ATOM 875 C CA . LEU A 1 112 ? 3.623 -12.129 -0.329 1.00 98.69 112 LEU A CA 1
ATOM 876 C C . LEU A 1 112 ? 3.320 -11.102 0.764 1.00 98.69 112 LEU A C 1
ATOM 878 O O . LEU A 1 112 ? 2.409 -11.308 1.564 1.00 98.69 112 LEU A O 1
ATOM 882 N N . ILE A 1 113 ? 4.086 -10.014 0.804 1.00 98.56 113 ILE A N 1
ATOM 883 C CA . ILE A 1 113 ? 4.001 -8.999 1.872 1.00 98.56 113 ILE A CA 1
ATOM 884 C C . ILE A 1 113 ? 3.520 -7.629 1.380 1.00 98.56 113 ILE A C 1
ATOM 886 O O . ILE A 1 113 ? 3.356 -6.714 2.181 1.00 98.56 113 ILE A O 1
ATOM 890 N N . ALA A 1 114 ? 3.303 -7.470 0.072 1.00 98.75 114 ALA A N 1
ATOM 891 C CA . ALA A 1 114 ? 2.766 -6.251 -0.521 1.00 98.75 114 ALA A CA 1
ATOM 892 C C . ALA A 1 114 ? 2.211 -6.495 -1.929 1.00 98.75 114 ALA A C 1
ATOM 894 O O . ALA A 1 114 ? 2.520 -7.501 -2.566 1.00 98.75 114 ALA A O 1
ATOM 895 N N . TYR A 1 115 ? 1.423 -5.542 -2.427 1.00 98.75 115 TYR A N 1
ATOM 896 C CA . TYR A 1 115 ? 0.991 -5.496 -3.823 1.00 98.75 115 TYR A CA 1
ATOM 897 C C . TYR A 1 115 ? 2.010 -4.708 -4.662 1.00 98.75 115 TYR A C 1
ATOM 899 O O . TYR A 1 115 ? 2.294 -3.557 -4.323 1.00 98.75 115 TYR A O 1
ATOM 907 N N . PRO A 1 116 ? 2.554 -5.270 -5.756 1.00 98.62 116 PRO A N 1
ATOM 908 C CA . PRO A 1 116 ? 3.420 -4.519 -6.651 1.00 98.62 116 PRO A CA 1
ATOM 909 C C . PRO A 1 116 ? 2.593 -3.559 -7.514 1.00 98.62 116 PRO A C 1
ATOM 911 O O . PRO A 1 116 ? 1.532 -3.925 -8.016 1.00 98.62 116 PRO A O 1
ATOM 914 N N . ILE A 1 117 ? 3.082 -2.328 -7.692 1.00 98.25 117 ILE A N 1
ATOM 915 C CA . ILE A 1 117 ? 2.324 -1.247 -8.350 1.00 98.25 117 ILE A CA 1
ATOM 916 C C . ILE A 1 117 ? 2.996 -0.775 -9.639 1.00 98.25 117 ILE A C 1
ATOM 918 O O . ILE A 1 117 ? 2.350 -0.688 -10.680 1.00 98.25 117 ILE A O 1
ATOM 922 N N . ALA A 1 118 ? 4.290 -0.466 -9.576 1.00 97.69 118 ALA A N 1
ATOM 923 C CA . ALA A 1 118 ? 5.050 0.076 -10.695 1.00 97.69 118 ALA A CA 1
ATOM 924 C C . ALA A 1 118 ? 6.521 -0.351 -10.616 1.00 97.69 118 ALA A C 1
ATOM 926 O O . ALA A 1 118 ? 7.016 -0.712 -9.548 1.00 97.69 118 ALA A O 1
ATOM 927 N N . VAL A 1 119 ? 7.209 -0.294 -11.758 1.00 97.62 119 VAL A N 1
ATOM 928 C CA . VAL A 1 119 ? 8.660 -0.490 -11.858 1.00 97.62 119 VAL A CA 1
ATOM 929 C C . VAL A 1 119 ? 9.305 0.865 -12.090 1.00 97.62 119 VAL A C 1
ATOM 931 O O . VAL A 1 119 ? 8.940 1.570 -13.028 1.00 97.62 119 VAL A O 1
ATOM 934 N N . GLU A 1 120 ? 10.270 1.211 -11.246 1.00 95.00 120 GLU A N 1
ATOM 935 C CA . GLU A 1 120 ? 11.032 2.453 -11.342 1.00 95.00 120 GLU A CA 1
ATOM 936 C C . GLU A 1 120 ? 12.498 2.122 -11.615 1.00 95.00 120 GLU A C 1
ATOM 938 O O . GLU A 1 120 ? 13.078 1.241 -10.980 1.00 95.00 120 GLU A O 1
ATOM 943 N N . ALA A 1 121 ? 13.093 2.822 -12.577 1.00 93.56 121 ALA A N 1
ATOM 944 C CA . ALA A 1 121 ? 14.507 2.722 -12.903 1.00 93.56 121 ALA A CA 1
ATOM 945 C C . ALA A 1 121 ? 15.027 4.115 -13.260 1.00 93.56 121 ALA A C 1
ATOM 947 O O . ALA A 1 121 ? 14.356 4.871 -13.964 1.00 93.56 121 ALA A O 1
ATOM 948 N N . PHE A 1 122 ? 16.228 4.447 -12.792 1.00 88.50 122 PHE A N 1
ATOM 949 C CA . PHE A 1 122 ? 16.933 5.618 -13.293 1.00 88.50 122 PHE A CA 1
ATOM 950 C C . PHE A 1 122 ? 17.444 5.322 -14.698 1.00 88.50 122 PHE A C 1
ATOM 952 O O . PHE A 1 122 ? 18.027 4.267 -14.946 1.00 88.50 122 PHE A O 1
ATOM 959 N N . ILE A 1 123 ? 17.259 6.270 -15.608 1.00 80.00 123 ILE A N 1
ATOM 960 C CA . ILE A 1 123 ? 18.016 6.290 -16.853 1.00 80.00 123 ILE A CA 1
ATOM 961 C C . ILE A 1 123 ? 19.268 7.107 -16.546 1.00 80.00 123 ILE A C 1
ATOM 963 O O . ILE A 1 123 ? 19.168 8.297 -16.255 1.00 80.00 123 ILE A O 1
ATOM 967 N N . ALA A 1 124 ? 20.429 6.456 -16.535 1.00 60.75 124 ALA A N 1
ATOM 968 C CA . ALA A 1 124 ? 21.695 7.173 -16.564 1.00 60.75 124 ALA A CA 1
ATOM 969 C C . ALA A 1 124 ? 21.897 7.722 -17.988 1.00 60.75 124 ALA A C 1
ATOM 971 O O . ALA A 1 124 ? 21.852 6.955 -18.947 1.00 60.75 124 ALA A O 1
ATOM 972 N N . ASP A 1 125 ? 22.095 9.038 -18.073 1.00 61.53 125 ASP A N 1
ATOM 973 C CA . ASP A 1 125 ? 22.558 9.829 -19.223 1.00 61.53 125 ASP A CA 1
ATOM 974 C C . ASP A 1 125 ? 21.561 10.133 -20.369 1.00 61.53 125 ASP A C 1
ATOM 976 O O . ASP A 1 125 ? 21.389 9.371 -21.324 1.00 61.53 125 ASP A O 1
ATOM 980 N N . LEU A 1 126 ? 21.000 11.351 -20.301 1.00 48.25 126 LEU A N 1
ATOM 981 C CA . LEU A 1 126 ? 20.891 12.311 -21.411 1.00 48.25 126 LEU A CA 1
ATOM 982 C C . LEU A 1 126 ? 21.536 13.632 -20.975 1.00 48.25 126 LEU A C 1
ATOM 984 O O . LEU A 1 126 ? 21.316 14.017 -19.803 1.00 48.25 126 LEU A O 1
#